Protein AF-A0A6V7HRT4-F1 (afdb_monomer_lite)

Organism: NCBI:txid1563983

InterPro domains:
  IPR001254 Serine proteases, trypsin domain [PF00089] (5-49)
  IPR009003 Peptidase S1, PA clan [SSF50494] (6-48)

Structure (mmCIF, N/CA/C/O backbone):
data_AF-A0A6V7HRT4-F1
#
_entry.id   AF-A0A6V7HRT4-F1
#
loop_
_atom_site.group_PDB
_atom_site.id
_atom_site.type_symbol
_atom_site.label_atom_id
_atom_site.label_alt_id
_atom_site.label_comp_id
_atom_site.label_asym_id
_atom_site.label_entity_id
_atom_site.label_seq_id
_atom_site.pdbx_PDB_ins_code
_atom_site.Cartn_x
_atom_site.Cartn_y
_atom_site.Cartn_z
_atom_site.occupancy
_atom_site.B_iso_or_equiv
_atom_site.auth_seq_id
_atom_site.auth_comp_id
_atom_site.auth_asym_id
_atom_site.auth_atom_id
_atom_site.pdbx_PDB_model_num
ATOM 1 N N . ALA A 1 1 ? -10.249 0.874 -18.003 1.00 57.97 1 ALA A N 1
ATOM 2 C CA . ALA A 1 1 ? -10.606 0.833 -16.572 1.00 57.97 1 ALA A CA 1
ATOM 3 C C . ALA A 1 1 ? -11.665 1.894 -16.314 1.00 57.97 1 ALA A C 1
ATOM 5 O O . ALA A 1 1 ? -11.443 3.044 -16.674 1.00 57.97 1 ALA A O 1
ATOM 6 N N . SER A 1 2 ? -12.829 1.531 -15.775 1.00 56.12 2 SER A N 1
ATOM 7 C CA . SER A 1 2 ? -13.781 2.534 -15.288 1.00 56.12 2 SER A CA 1
ATOM 8 C C . SER A 1 2 ? -13.139 3.249 -14.101 1.00 56.12 2 SER A C 1
ATOM 10 O O . SER A 1 2 ? -12.850 2.605 -13.093 1.00 56.12 2 SER A O 1
ATOM 12 N N . LEU A 1 3 ? -12.872 4.549 -14.225 1.00 66.75 3 LEU A N 1
ATOM 13 C CA . LEU A 1 3 ? -12.447 5.370 -13.093 1.00 66.75 3 LEU A CA 1
ATOM 14 C C . LEU A 1 3 ? -13.568 5.325 -12.050 1.00 66.75 3 LEU A C 1
ATOM 16 O O . LEU A 1 3 ? -14.674 5.805 -12.299 1.00 66.75 3 LEU A O 1
ATOM 20 N N . GLY A 1 4 ? -13.303 4.677 -10.915 1.00 70.19 4 GLY A N 1
ATOM 21 C CA . GLY A 1 4 ? -14.225 4.678 -9.787 1.00 70.19 4 GLY A CA 1
ATOM 22 C C . GLY A 1 4 ? -14.537 6.113 -9.361 1.00 70.19 4 GLY A C 1
ATOM 23 O O . GLY A 1 4 ? -13.715 7.017 -9.519 1.00 70.19 4 GLY A O 1
ATOM 24 N N . LYS A 1 5 ? -15.740 6.337 -8.821 1.00 86.38 5 LYS A N 1
ATOM 25 C CA . LYS A 1 5 ? -16.100 7.624 -8.215 1.00 86.38 5 LYS A CA 1
ATOM 26 C C . LYS A 1 5 ? -15.042 7.995 -7.168 1.00 86.38 5 LYS A C 1
ATOM 28 O O . LYS A 1 5 ? -14.637 7.148 -6.373 1.00 86.38 5 LYS A O 1
ATOM 33 N N . HIS A 1 6 ? -14.619 9.258 -7.163 1.00 84.94 6 HIS A N 1
ATOM 34 C CA . HIS A 1 6 ? -13.633 9.761 -6.208 1.00 84.94 6 HIS A CA 1
ATOM 35 C C . HIS A 1 6 ? -14.021 9.392 -4.766 1.00 84.94 6 HIS A C 1
ATOM 37 O O . HIS A 1 6 ? -15.174 9.580 -4.368 1.00 84.94 6 HIS A O 1
ATOM 43 N N . ASN A 1 7 ? -13.060 8.860 -4.006 1.00 85.00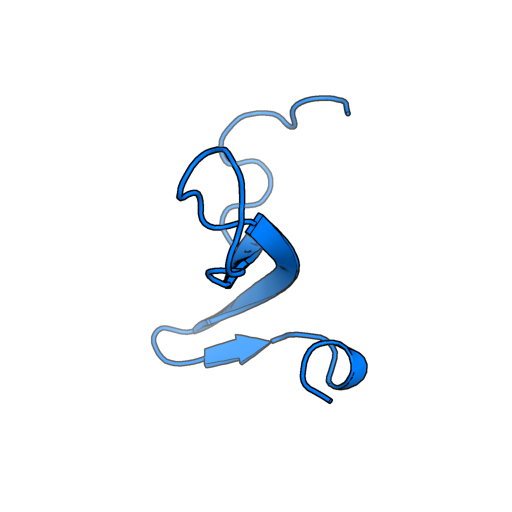 7 ASN A N 1
ATOM 44 C CA . ASN A 1 7 ? -13.221 8.390 -2.624 1.00 85.00 7 ASN A CA 1
ATOM 45 C C . ASN A 1 7 ? -14.293 7.308 -2.402 1.00 85.00 7 ASN A C 1
ATOM 47 O O . ASN A 1 7 ? -14.751 7.135 -1.276 1.00 85.00 7 ASN A O 1
ATOM 51 N N . ALA A 1 8 ? -14.692 6.550 -3.429 1.00 92.19 8 ALA A N 1
ATOM 52 C CA . ALA A 1 8 ? -15.571 5.393 -3.227 1.00 92.19 8 ALA A CA 1
ATOM 53 C C . ALA A 1 8 ? -14.905 4.285 -2.386 1.00 92.19 8 ALA A C 1
ATOM 55 O O . ALA A 1 8 ? -15.590 3.580 -1.649 1.00 92.19 8 ALA A O 1
ATOM 56 N N . HIS A 1 9 ? -13.575 4.162 -2.473 1.00 92.12 9 HIS A N 1
ATOM 57 C CA . HIS A 1 9 ? -12.767 3.163 -1.765 1.00 92.12 9 HIS A CA 1
ATOM 58 C C . HIS A 1 9 ? -11.540 3.835 -1.126 1.00 92.12 9 HIS A C 1
ATOM 60 O O . HIS A 1 9 ? -10.426 3.683 -1.620 1.00 92.12 9 HIS A O 1
ATOM 66 N N . PRO A 1 10 ? -11.723 4.627 -0.054 1.00 93.94 10 PRO A N 1
ATOM 67 C CA . PRO A 1 10 ? -10.655 5.458 0.513 1.00 93.94 10 PRO A CA 1
ATOM 68 C C . PRO A 1 10 ? -9.508 4.648 1.138 1.00 93.94 10 PRO A C 1
ATOM 70 O O . PRO A 1 10 ? -8.418 5.168 1.325 1.00 93.94 10 PRO A O 1
ATOM 73 N N . TYR A 1 11 ? -9.749 3.376 1.450 1.00 96.12 11 TYR A N 1
ATOM 74 C CA . TYR A 1 11 ? -8.758 2.447 1.988 1.00 96.12 11 TYR A CA 1
ATOM 75 C C . TYR A 1 11 ? -7.915 1.759 0.901 1.00 96.12 11 TYR A C 1
ATOM 77 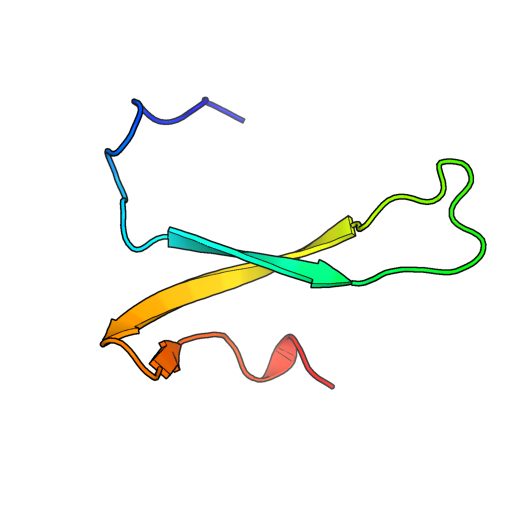O O . TYR A 1 11 ? -6.962 1.063 1.240 1.00 96.12 11 TYR A O 1
ATOM 85 N N . GLN A 1 12 ? -8.262 1.901 -0.385 1.00 96.12 12 GLN A N 1
ATOM 86 C CA . GLN A 1 12 ? -7.546 1.252 -1.484 1.00 96.12 12 GLN A CA 1
ATOM 87 C C . GLN A 1 12 ? -6.224 1.973 -1.768 1.00 96.12 12 GLN A C 1
ATOM 89 O O . GLN A 1 12 ? -6.209 3.181 -2.007 1.00 96.12 12 GLN A O 1
ATOM 94 N N . VAL A 1 13 ? -5.124 1.219 -1.803 1.00 96.44 13 VAL A N 1
ATOM 95 C CA . VAL A 1 13 ? -3.776 1.747 -2.067 1.00 96.44 13 VAL A CA 1
ATOM 96 C C . VAL A 1 13 ? -3.073 1.006 -3.202 1.00 96.44 13 VAL A C 1
ATOM 98 O O . VAL A 1 13 ? -3.432 -0.116 -3.567 1.00 96.44 13 VAL A O 1
ATOM 101 N N . SER A 1 14 ? -2.065 1.666 -3.771 1.00 96.12 14 SER A N 1
ATOM 102 C CA . SER A 1 14 ? -1.230 1.183 -4.869 1.00 96.12 14 SER A CA 1
ATOM 103 C C . SER A 1 14 ? 0.199 0.988 -4.367 1.00 96.12 14 SER A C 1
ATOM 105 O O . SER A 1 14 ? 0.819 1.953 -3.920 1.00 96.12 14 SER A O 1
ATOM 107 N N . PHE A 1 15 ? 0.720 -0.236 -4.456 1.00 96.81 15 PHE A N 1
ATOM 108 C CA . PHE A 1 15 ? 2.147 -0.502 -4.304 1.00 96.81 15 PHE A CA 1
ATOM 109 C C . PHE A 1 15 ? 2.843 -0.216 -5.628 1.00 96.81 15 PHE A C 1
ATOM 111 O O . PHE A 1 15 ? 2.398 -0.674 -6.688 1.00 96.81 15 PHE A O 1
ATOM 118 N N . ARG A 1 16 ? 3.913 0.576 -5.564 1.00 94.38 16 ARG A N 1
ATOM 119 C CA . ARG A 1 16 ? 4.677 0.983 -6.737 1.00 94.38 16 ARG A CA 1
ATOM 120 C C . ARG A 1 16 ? 6.160 0.784 -6.492 1.00 94.38 16 ARG A C 1
ATOM 122 O O . ARG A 1 16 ? 6.639 1.091 -5.404 1.00 94.38 16 ARG A O 1
ATOM 129 N N . GLU A 1 17 ? 6.860 0.318 -7.509 1.00 91.88 17 GLU A N 1
ATOM 130 C CA . GLU A 1 17 ? 8.303 0.100 -7.477 1.00 91.88 17 GLU A CA 1
ATOM 131 C C . GLU A 1 17 ? 8.968 0.869 -8.618 1.00 91.88 17 GLU A C 1
ATOM 133 O O . GLU A 1 17 ? 8.347 1.136 -9.649 1.00 91.88 17 GLU A O 1
ATOM 138 N N . TRP A 1 18 ? 10.220 1.269 -8.408 1.00 90.44 18 TRP A N 1
ATOM 139 C CA . TRP A 1 18 ? 11.054 1.813 -9.469 1.00 90.44 18 TRP A CA 1
ATOM 140 C C . TRP A 1 18 ? 11.738 0.668 -10.214 1.00 90.44 18 TRP A C 1
ATOM 142 O O . TRP A 1 18 ? 12.494 -0.098 -9.620 1.00 90.44 18 TRP A O 1
ATOM 152 N N . VAL A 1 19 ? 11.489 0.564 -11.515 1.00 84.06 19 VAL A N 1
ATOM 153 C CA . VAL A 1 19 ? 12.091 -0.462 -12.371 1.00 84.06 19 VAL A CA 1
ATOM 154 C C . VAL A 1 19 ? 13.112 0.213 -13.282 1.00 84.06 19 VAL A C 1
ATOM 156 O O . VAL A 1 19 ? 12.798 1.208 -13.922 1.00 84.06 19 VAL A O 1
ATOM 159 N N . HIS A 1 20 ? 14.341 -0.308 -13.355 1.00 80.38 20 HIS A N 1
ATOM 160 C CA . HIS A 1 20 ? 15.384 0.219 -14.243 1.00 80.38 20 HIS A CA 1
ATOM 161 C C . HIS A 1 20 ? 15.815 -0.812 -15.288 1.00 80.38 20 HIS A C 1
ATOM 163 O O . HIS A 1 20 ? 16.031 -1.971 -14.926 1.00 80.38 20 HIS A O 1
ATOM 169 N N . PRO A 1 21 ? 16.013 -0.416 -16.558 1.00 79.12 21 PRO A N 1
ATOM 170 C CA . PRO A 1 21 ? 15.780 0.911 -17.122 1.00 79.12 21 PRO A CA 1
ATOM 171 C C . PRO A 1 21 ? 14.329 1.047 -17.601 1.00 79.12 21 PRO A C 1
ATOM 173 O O . PRO A 1 21 ? 13.979 0.538 -18.665 1.00 79.12 21 PRO A O 1
ATOM 176 N N . ASP A 1 22 ? 13.482 1.726 -16.827 1.00 78.44 22 ASP A N 1
ATOM 177 C CA . ASP A 1 22 ? 12.193 2.200 -17.327 1.00 78.44 22 ASP A CA 1
ATOM 178 C C . ASP A 1 22 ? 12.427 3.440 -18.214 1.00 78.44 22 ASP A C 1
ATOM 180 O O . ASP A 1 22 ? 13.113 4.371 -17.790 1.00 78.44 22 ASP A O 1
ATOM 184 N N . PRO A 1 23 ? 11.898 3.480 -19.451 1.00 80.94 23 PRO A N 1
ATOM 185 C CA . PRO A 1 23 ? 12.122 4.584 -20.388 1.00 80.94 23 PRO A CA 1
ATOM 186 C C . PRO A 1 23 ? 11.515 5.925 -19.948 1.00 80.94 23 PRO A C 1
ATOM 188 O O . PRO A 1 23 ? 11.774 6.937 -20.603 1.00 80.94 23 PRO A O 1
ATOM 191 N N . HIS A 1 24 ? 10.715 5.948 -18.882 1.00 82.88 24 HIS A N 1
ATOM 192 C CA . HIS A 1 24 ? 10.059 7.143 -18.366 1.00 82.88 24 HIS A CA 1
ATOM 193 C C . HIS A 1 24 ? 10.575 7.572 -16.979 1.00 82.88 24 HIS A C 1
ATOM 195 O O . HIS A 1 24 ? 10.143 8.613 -16.488 1.00 82.88 24 HIS A O 1
ATOM 201 N N . ASP A 1 25 ? 11.529 6.843 -16.377 1.00 79.12 25 ASP A N 1
ATOM 202 C CA . ASP A 1 25 ? 11.982 7.044 -14.988 1.00 79.12 25 ASP A CA 1
ATOM 203 C C . ASP A 1 25 ? 10.805 7.060 -13.982 1.00 79.12 25 ASP A C 1
ATOM 205 O O . ASP A 1 25 ? 10.803 7.795 -12.988 1.00 79.12 25 ASP A O 1
ATOM 209 N N . GLU A 1 26 ? 9.774 6.243 -14.231 1.00 87.06 26 GLU A N 1
ATOM 210 C CA . GLU A 1 26 ? 8.539 6.242 -13.446 1.00 87.06 26 GLU A CA 1
ATOM 2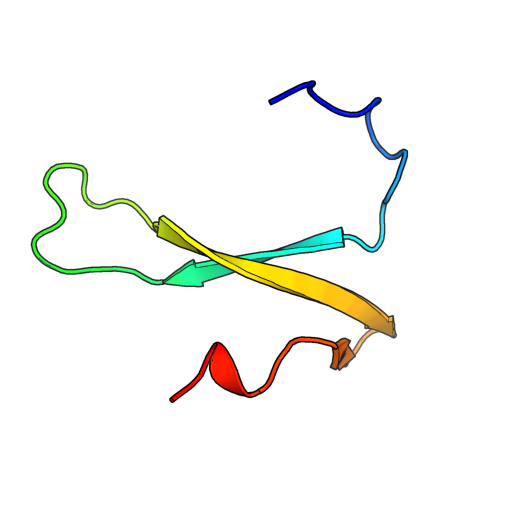11 C C . GLU A 1 26 ? 8.431 5.053 -12.478 1.00 87.06 26 GLU A C 1
ATOM 213 O O . GLU A 1 26 ? 8.930 3.952 -12.699 1.00 87.06 26 GLU A O 1
ATOM 218 N N . TYR A 1 27 ? 7.706 5.271 -11.378 1.00 91.25 27 TYR A N 1
ATOM 219 C CA . TYR A 1 27 ? 7.283 4.193 -10.488 1.00 91.25 27 TYR A CA 1
ATOM 220 C C . TYR A 1 27 ? 6.100 3.441 -11.101 1.00 91.25 27 TYR A C 1
ATOM 222 O O . TYR A 1 27 ? 5.015 4.014 -11.276 1.00 91.25 27 TYR A O 1
ATOM 230 N N . VAL A 1 28 ? 6.250 2.144 -11.335 1.00 91.25 28 VAL A N 1
ATOM 231 C CA . VAL A 1 28 ? 5.193 1.304 -11.904 1.00 91.25 28 VAL A CA 1
ATOM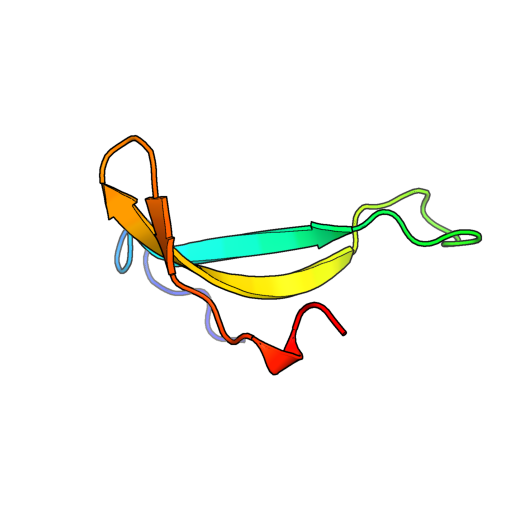 232 C C . VAL A 1 28 ? 4.349 0.680 -10.799 1.00 91.25 28 VAL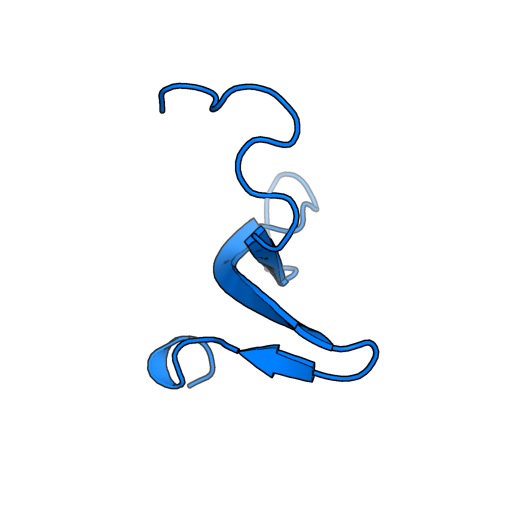 A C 1
ATOM 234 O O . VAL A 1 28 ? 4.864 0.236 -9.777 1.00 91.25 28 VAL A O 1
ATOM 237 N N . HIS A 1 29 ? 3.027 0.672 -10.976 1.00 93.69 29 HIS A N 1
ATOM 238 C CA . HIS A 1 29 ? 2.132 -0.084 -10.100 1.00 93.69 29 HIS A CA 1
ATOM 239 C C . HIS A 1 29 ? 2.330 -1.581 -10.332 1.00 93.69 29 HIS A C 1
ATOM 241 O O . HIS A 1 29 ? 2.216 -2.025 -11.473 1.00 93.69 29 HIS A O 1
ATOM 247 N N . PHE A 1 30 ? 2.547 -2.346 -9.265 1.00 94.31 30 PHE A N 1
ATOM 248 C CA . PHE A 1 30 ? 2.683 -3.803 -9.367 1.00 94.31 30 PHE A CA 1
ATOM 249 C C . PHE A 1 30 ? 1.628 -4.567 -8.562 1.00 94.31 30 PHE A C 1
ATOM 251 O O . PHE A 1 30 ? 1.234 -5.652 -8.976 1.00 94.31 30 PHE A O 1
ATOM 258 N N . CYS A 1 31 ? 1.116 -3.997 -7.464 1.00 97.31 31 CYS A N 1
ATOM 259 C CA . CYS A 1 31 ? 0.082 -4.631 -6.648 1.00 97.31 31 CYS A CA 1
ATOM 260 C C . CYS A 1 31 ? -0.829 -3.634 -5.926 1.00 97.31 31 CYS A C 1
ATOM 262 O O . CYS A 1 31 ? -0.490 -2.471 -5.706 1.00 97.31 31 CYS A O 1
ATOM 264 N N . SER A 1 32 ? -2.001 -4.108 -5.507 1.00 96.81 32 SER A N 1
ATOM 265 C CA . SER A 1 32 ? -2.968 -3.356 -4.698 1.00 96.81 32 SER A CA 1
ATOM 266 C C . SER A 1 32 ? -2.917 -3.743 -3.222 1.00 96.81 32 SER A C 1
ATOM 268 O O . SER A 1 32 ? -2.609 -4.888 -2.903 1.00 96.81 32 SER A O 1
ATOM 270 N N . GLY A 1 33 ? -3.328 -2.835 -2.338 1.00 97.38 33 GLY A N 1
ATOM 271 C CA . GLY A 1 33 ? -3.498 -3.116 -0.911 1.00 97.38 33 GLY A CA 1
ATOM 272 C C . GLY A 1 33 ? -4.684 -2.395 -0.281 1.00 97.38 33 GLY A C 1
ATOM 273 O O . GLY A 1 33 ? -5.380 -1.613 -0.938 1.00 97.38 33 GLY A O 1
ATOM 274 N N . VAL A 1 34 ? -4.884 -2.651 1.013 1.00 98.12 34 VAL A N 1
ATOM 275 C CA . VAL A 1 34 ? -5.942 -2.049 1.837 1.00 98.12 34 VAL A CA 1
ATOM 276 C C . VAL A 1 34 ? -5.364 -1.543 3.157 1.00 98.12 34 VAL A C 1
ATOM 278 O O . VAL A 1 34 ? -4.706 -2.301 3.865 1.00 98.12 34 VAL A O 1
ATOM 281 N N . ILE A 1 35 ? -5.634 -0.286 3.511 1.00 98.25 35 ILE A N 1
ATOM 282 C CA . ILE A 1 35 ? -5.272 0.282 4.821 1.00 98.25 35 ILE A CA 1
ATOM 283 C C . ILE A 1 35 ? -6.138 -0.367 5.909 1.00 98.25 35 ILE A C 1
ATOM 285 O O . ILE A 1 35 ? -7.367 -0.309 5.832 1.00 98.25 35 ILE A O 1
ATOM 289 N N . LEU A 1 36 ? -5.507 -0.959 6.925 1.00 98.12 36 LEU A N 1
ATOM 290 C CA . LEU A 1 36 ? -6.196 -1.528 8.090 1.00 98.12 36 LEU A CA 1
ATOM 291 C C . LEU A 1 36 ? -6.260 -0.536 9.256 1.00 98.12 36 LEU A C 1
ATOM 293 O O . LEU A 1 36 ? -7.280 -0.443 9.935 1.00 98.12 36 LEU A O 1
ATOM 297 N N . ASN A 1 37 ? -5.162 0.181 9.497 1.00 97.88 37 ASN A N 1
ATOM 298 C CA . ASN A 1 37 ? -5.024 1.228 10.508 1.00 97.88 37 ASN A CA 1
ATOM 299 C C . ASN A 1 37 ? -3.831 2.137 10.143 1.00 97.88 37 ASN A C 1
ATOM 301 O O . ASN A 1 37 ? -3.295 2.035 9.042 1.00 97.88 37 ASN A O 1
ATOM 305 N N . GLU A 1 38 ? -3.426 3.023 11.054 1.00 98.06 38 GLU A N 1
ATOM 306 C CA . GLU A 1 38 ? -2.356 4.011 10.834 1.00 98.06 38 GLU A CA 1
ATOM 307 C C . GLU A 1 38 ? -0.984 3.398 10.511 1.00 98.06 38 GLU A C 1
ATOM 309 O O . GLU A 1 38 ? -0.157 4.055 9.885 1.00 98.06 38 GLU A O 1
ATOM 314 N N . GLU A 1 39 ? -0.747 2.143 10.894 1.00 98.31 39 GLU A N 1
ATOM 315 C CA . GLU A 1 39 ? 0.562 1.492 10.790 1.00 98.31 39 GLU A CA 1
ATOM 316 C C . GLU A 1 39 ? 0.574 0.305 9.816 1.00 98.31 39 GLU A C 1
ATOM 318 O O . GLU A 1 39 ? 1.644 -0.187 9.462 1.00 98.31 39 GLU A O 1
ATOM 323 N N . TRP A 1 40 ? -0.595 -0.170 9.368 1.00 98.25 40 TRP A N 1
ATOM 324 C CA . TRP A 1 40 ? -0.704 -1.446 8.657 1.00 98.25 40 TRP A CA 1
ATOM 325 C C . TRP A 1 40 ? -1.504 -1.369 7.357 1.00 98.25 40 TRP A C 1
ATOM 327 O O . TRP A 1 40 ? -2.639 -0.885 7.311 1.00 98.25 40 TRP A O 1
ATOM 337 N N . ILE A 1 41 ? -0.929 -1.971 6.312 1.00 98.50 41 ILE A N 1
ATOM 338 C CA . ILE A 1 41 ? -1.560 -2.222 5.014 1.00 98.50 41 ILE A CA 1
ATOM 339 C C . ILE A 1 41 ? -1.581 -3.735 4.768 1.00 98.50 41 ILE A C 1
ATOM 341 O O . ILE A 1 41 ? -0.558 -4.406 4.896 1.00 98.50 41 ILE A O 1
ATOM 345 N N . LEU A 1 42 ? -2.740 -4.266 4.379 1.00 98.19 42 LEU A N 1
ATOM 346 C CA . LEU A 1 42 ? -2.911 -5.651 3.940 1.00 98.19 42 LEU A CA 1
ATOM 347 C C . LEU A 1 42 ? -2.703 -5.769 2.423 1.00 98.19 42 LEU A C 1
ATOM 349 O O . LEU A 1 42 ? -3.229 -4.956 1.661 1.00 98.19 42 LEU A O 1
ATOM 353 N N . SER A 1 43 ? -1.982 -6.803 1.985 1.00 98.06 43 SER A N 1
ATOM 354 C CA . SER A 1 43 ? -1.724 -7.123 0.573 1.00 98.06 43 SER A CA 1
ATOM 355 C C . SER A 1 43 ? -1.573 -8.636 0.368 1.00 98.06 43 SER A C 1
ATOM 357 O O . SER A 1 43 ? -1.594 -9.402 1.334 1.00 98.06 43 SER A O 1
ATOM 359 N N . ALA A 1 44 ? -1.422 -9.076 -0.880 1.00 97.81 44 ALA A N 1
ATOM 360 C CA . ALA A 1 44 ? -1.117 -10.467 -1.200 1.00 97.81 44 ALA A CA 1
ATOM 361 C C . ALA A 1 44 ? 0.386 -10.741 -1.042 1.00 97.81 44 ALA A C 1
ATOM 363 O O . ALA A 1 44 ? 1.213 -9.996 -1.560 1.00 97.81 44 ALA A O 1
ATOM 364 N N . ALA A 1 45 ? 0.745 -11.834 -0.363 1.00 97.50 45 ALA A N 1
ATOM 365 C CA . ALA A 1 45 ? 2.148 -12.207 -0.158 1.00 97.50 45 ALA A CA 1
ATOM 366 C C . ALA A 1 45 ? 2.893 -12.465 -1.482 1.00 97.50 45 ALA A C 1
ATOM 368 O O . ALA A 1 45 ? 4.042 -12.066 -1.616 1.00 97.50 45 ALA A O 1
ATOM 369 N N . SER A 1 46 ? 2.214 -13.034 -2.485 1.00 96.75 46 SER A N 1
ATOM 370 C CA . SER A 1 46 ? 2.770 -13.306 -3.822 1.00 96.75 46 SER A CA 1
ATOM 371 C C . SER A 1 46 ? 3.176 -12.052 -4.609 1.00 96.75 46 SER A C 1
ATOM 373 O O . SER A 1 46 ? 3.722 -12.166 -5.696 1.00 96.75 46 SER A O 1
ATOM 375 N N . CYS A 1 47 ? 2.857 -10.855 -4.111 1.00 96.12 47 CYS A N 1
ATOM 376 C CA . CYS A 1 47 ? 3.319 -9.597 -4.693 1.00 96.12 47 CYS A CA 1
ATOM 377 C C . CYS A 1 47 ? 4.793 -9.293 -4.390 1.00 96.12 47 CYS A C 1
ATOM 379 O O . CYS A 1 47 ? 5.348 -8.411 -5.035 1.00 96.12 47 CYS A O 1
ATOM 381 N N . PHE A 1 48 ? 5.386 -9.943 -3.382 1.00 92.81 48 PHE A N 1
ATOM 382 C CA . PHE A 1 48 ? 6.684 -9.574 -2.799 1.00 92.81 48 PHE A 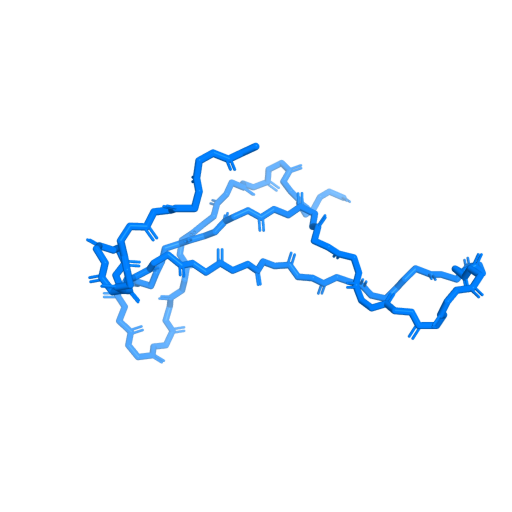CA 1
ATOM 383 C C . PHE A 1 48 ? 7.665 -10.757 -2.751 1.00 92.81 48 PHE A C 1
ATOM 385 O O . PHE A 1 48 ? 8.394 -10.916 -1.771 1.00 92.81 48 PHE A O 1
ATOM 392 N N . GLU A 1 49 ? 7.631 -11.611 -3.774 1.00 76.88 49 GLU A N 1
ATOM 393 C CA . GLU A 1 49 ? 8.617 -12.685 -3.967 1.00 76.88 49 GLU A CA 1
ATOM 394 C C . GLU A 1 49 ? 9.913 -12.183 -4.614 1.00 76.88 49 GLU A C 1
ATOM 396 O O . GLU A 1 49 ? 9.844 -11.238 -5.433 1.00 76.88 49 GLU A O 1
#

Radius of gyration: 13.14 Å; chains: 1; bounding box: 32×23×31 Å

Foldseek 3Di:
DPDPDPPPQVQKDFDWDQDPPDVVSDTDTQFIWGDPDPPDIDGDPVSPD

pLDDT: mean 89.75, std 10.39, range [56.12, 98.5]

Sequence (49 aa):
ASLGKHNAHPYQVSFREWVHPDPHDEYVHFCSGVILNEEWILSAASCFE

Secondary structure (DSSP, 8-state):
---PPTTSSTTEEEEEEE-TT-TT--EEEEEEEEE-SSS-EE--GGG--